Protein AF-A0A7K1BRA5-F1 (afdb_monomer_lite)

pLDDT: mean 74.25, std 11.3, range [52.19, 93.0]

Structure (mmCIF, N/CA/C/O backbone):
data_AF-A0A7K1BRA5-F1
#
_entry.id   AF-A0A7K1BRA5-F1
#
loop_
_atom_site.group_PDB
_atom_site.id
_atom_site.type_symbol
_atom_site.label_atom_id
_atom_site.label_alt_id
_atom_site.label_comp_id
_atom_site.label_asym_id
_atom_site.label_entity_id
_atom_site.label_seq_id
_atom_site.pdbx_PDB_ins_code
_atom_site.Cartn_x
_atom_site.Cartn_y
_atom_site.Cartn_z
_atom_site.occupancy
_atom_site.B_iso_or_equiv
_atom_site.auth_seq_id
_atom_site.auth_comp_id
_atom_site.auth_asym_id
_atom_site.auth_atom_id
_atom_site.pdbx_PDB_model_num
ATOM 1 N N . ALA A 1 1 ? -4.071 -1.648 18.174 1.00 52.31 1 ALA A N 1
ATOM 2 C CA . ALA A 1 1 ? -4.061 -2.847 17.303 1.00 52.31 1 ALA A CA 1
ATOM 3 C C . ALA A 1 1 ? -3.539 -2.520 15.901 1.00 52.31 1 ALA A C 1
ATOM 5 O O . ALA A 1 1 ? -2.674 -3.241 15.423 1.00 52.31 1 ALA A O 1
ATOM 6 N N . SER A 1 2 ? -3.987 -1.423 15.274 1.00 52.69 2 SER A N 1
ATOM 7 C CA . SER A 1 2 ? -3.523 -1.000 13.941 1.00 52.69 2 SER A CA 1
ATOM 8 C C . SER A 1 2 ? -2.026 -0.686 13.853 1.00 52.69 2 SER A C 1
ATOM 10 O O . SER A 1 2 ? -1.408 -1.080 12.874 1.00 52.69 2 SER A O 1
ATOM 12 N N . ASP A 1 3 ? -1.415 -0.069 14.870 1.00 59.00 3 ASP A N 1
ATOM 13 C CA . ASP A 1 3 ? 0.027 0.238 14.846 1.00 59.00 3 ASP A CA 1
ATOM 14 C C . ASP A 1 3 ? 0.899 -1.024 14.834 1.00 59.00 3 ASP A C 1
ATOM 16 O O . ASP A 1 3 ? 1.853 -1.121 14.070 1.00 59.00 3 ASP A O 1
ATOM 20 N N . PHE A 1 4 ? 0.516 -2.039 15.617 1.00 58.22 4 PHE A N 1
ATOM 21 C CA . PHE A 1 4 ? 1.200 -3.334 15.640 1.00 58.22 4 PHE A CA 1
ATOM 22 C C . PHE A 1 4 ? 1.025 -4.106 14.328 1.00 58.22 4 PHE A C 1
ATOM 24 O O . PHE A 1 4 ? 1.985 -4.699 13.846 1.00 58.22 4 PHE A O 1
ATOM 31 N N . ALA A 1 5 ? -0.160 -4.064 13.710 1.00 65.38 5 ALA A N 1
ATOM 32 C CA . ALA A 1 5 ? -0.383 -4.674 12.399 1.00 65.38 5 ALA A CA 1
ATOM 33 C C . ALA A 1 5 ? 0.410 -3.960 11.288 1.00 65.38 5 ALA A C 1
ATOM 35 O O . ALA A 1 5 ? 0.938 -4.618 10.395 1.00 65.38 5 ALA A O 1
ATOM 36 N N . PHE A 1 6 ? 0.550 -2.633 11.363 1.00 67.62 6 PHE A N 1
ATOM 37 C CA . PHE A 1 6 ? 1.331 -1.850 10.403 1.00 67.62 6 PHE A CA 1
ATOM 38 C C . PHE A 1 6 ? 2.841 -2.099 10.551 1.00 67.62 6 PHE A C 1
ATOM 40 O O . PHE A 1 6 ? 3.535 -2.277 9.551 1.00 67.62 6 PHE A O 1
ATOM 47 N N . LEU A 1 7 ? 3.333 -2.200 11.793 1.00 75.12 7 LEU A N 1
ATOM 48 C CA . LEU A 1 7 ? 4.719 -2.564 12.113 1.00 75.12 7 LEU A CA 1
ATOM 49 C C . LEU A 1 7 ? 5.084 -3.983 11.671 1.00 75.12 7 LEU A C 1
ATOM 51 O O . LEU A 1 7 ? 6.236 -4.215 11.329 1.00 75.12 7 LEU A O 1
ATOM 55 N N . LEU A 1 8 ? 4.131 -4.920 11.666 1.00 78.25 8 LEU A N 1
ATOM 56 C CA . LEU A 1 8 ? 4.346 -6.294 11.195 1.00 78.25 8 LEU A CA 1
ATOM 57 C C . LEU A 1 8 ? 4.224 -6.389 9.663 1.00 78.25 8 LEU A C 1
ATOM 59 O O . LEU A 1 8 ? 4.969 -7.126 9.022 1.00 78.25 8 LEU A O 1
ATOM 63 N N . ALA A 1 9 ? 3.339 -5.597 9.053 1.00 79.31 9 ALA A N 1
ATOM 64 C CA . ALA A 1 9 ? 3.176 -5.544 7.602 1.00 79.31 9 ALA A CA 1
ATOM 65 C C . ALA A 1 9 ? 4.366 -4.872 6.892 1.00 79.31 9 ALA A C 1
ATOM 67 O O . ALA A 1 9 ? 4.794 -5.351 5.845 1.00 79.31 9 ALA A O 1
ATOM 68 N N . LEU A 1 10 ? 4.937 -3.804 7.463 1.00 84.12 10 LEU A N 1
ATOM 69 C CA . LEU A 1 10 ? 6.096 -3.087 6.912 1.00 84.12 10 LEU A CA 1
ATOM 70 C C . LEU A 1 10 ? 7.303 -3.984 6.565 1.00 84.12 10 LEU A C 1
ATOM 72 O O . LEU A 1 10 ? 7.753 -3.910 5.424 1.00 84.12 10 LEU A O 1
ATOM 76 N N . PRO A 1 11 ? 7.830 -4.840 7.465 1.00 83.94 11 PRO A N 1
ATOM 77 C CA . PRO A 1 11 ? 8.973 -5.701 7.164 1.00 83.94 11 PRO A CA 1
ATOM 78 C C . PRO A 1 11 ? 8.641 -6.764 6.113 1.00 83.94 11 PRO A C 1
ATOM 80 O O . PRO A 1 11 ? 9.486 -7.069 5.274 1.00 83.94 11 PRO A O 1
ATOM 83 N N . VAL A 1 12 ? 7.409 -7.284 6.099 1.00 86.00 12 VAL A N 1
ATOM 84 C CA . VAL A 1 12 ? 6.959 -8.250 5.082 1.00 86.00 12 VAL A CA 1
ATOM 85 C C . VAL A 1 12 ? 6.882 -7.588 3.703 1.00 86.00 12 VAL A C 1
ATOM 87 O O . VAL A 1 12 ? 7.407 -8.127 2.728 1.00 86.00 12 VAL A O 1
ATOM 90 N N . ILE A 1 13 ? 6.281 -6.398 3.618 1.00 85.31 13 ILE A N 1
ATOM 91 C CA . ILE A 1 13 ? 6.171 -5.622 2.374 1.00 85.31 13 ILE A CA 1
ATOM 92 C C . ILE A 1 13 ? 7.560 -5.187 1.890 1.00 85.31 13 ILE A C 1
ATOM 94 O O . ILE A 1 13 ? 7.859 -5.320 0.704 1.00 85.31 13 ILE A O 1
ATOM 98 N N . ALA A 1 14 ? 8.426 -4.719 2.793 1.00 83.81 14 ALA A N 1
ATOM 99 C CA . ALA A 1 14 ? 9.792 -4.313 2.470 1.00 83.81 14 ALA A CA 1
ATOM 100 C C . ALA A 1 14 ? 10.634 -5.490 1.956 1.00 83.81 14 ALA A C 1
ATOM 102 O O . ALA A 1 14 ? 11.329 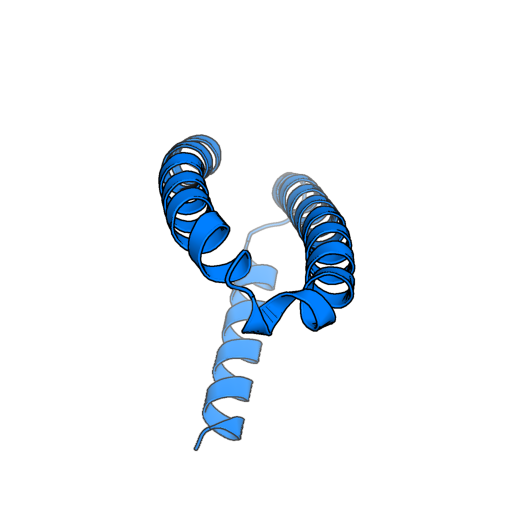-5.346 0.951 1.00 83.81 14 ALA A O 1
ATOM 103 N N . GLY A 1 15 ? 10.528 -6.667 2.583 1.00 86.62 15 GLY A N 1
ATOM 104 C CA . GLY A 1 15 ? 11.194 -7.884 2.114 1.00 86.62 15 GLY A CA 1
ATOM 105 C C . GLY A 1 15 ? 10.698 -8.329 0.735 1.00 86.62 15 GLY A C 1
ATOM 106 O O . GLY A 1 15 ? 11.501 -8.632 -0.147 1.00 86.62 15 GLY A O 1
ATOM 107 N N . ALA A 1 16 ? 9.382 -8.302 0.508 1.00 83.62 16 ALA A N 1
ATOM 108 C CA . ALA A 1 16 ? 8.799 -8.631 -0.791 1.00 83.62 16 ALA A CA 1
ATOM 109 C C . ALA A 1 16 ? 9.221 -7.643 -1.890 1.00 83.62 16 ALA A C 1
ATOM 111 O O . ALA A 1 16 ? 9.514 -8.068 -3.009 1.00 83.62 16 ALA A O 1
ATOM 112 N N . ALA A 1 17 ? 9.283 -6.345 -1.573 1.00 81.75 17 ALA A N 1
ATOM 113 C CA . ALA A 1 17 ? 9.776 -5.322 -2.486 1.00 81.75 17 ALA A CA 1
ATOM 114 C C . ALA A 1 17 ? 11.251 -5.565 -2.826 1.00 81.75 17 ALA A C 1
ATOM 116 O O . ALA A 1 17 ? 11.598 -5.625 -4.002 1.00 81.75 17 ALA A O 1
ATOM 117 N N . PHE A 1 18 ? 12.101 -5.796 -1.823 1.00 83.62 18 PHE A N 1
ATOM 118 C CA . PHE A 1 18 ? 13.532 -6.031 -2.021 1.00 83.62 18 PHE A CA 1
ATOM 119 C C . PHE A 1 18 ? 13.823 -7.239 -2.923 1.00 83.62 18 PHE A C 1
ATOM 121 O O . PHE A 1 18 ? 14.710 -7.166 -3.768 1.00 83.62 18 PHE A O 1
ATOM 128 N N . LEU A 1 19 ? 13.041 -8.316 -2.804 1.00 79.06 19 LEU A N 1
ATOM 129 C CA . LEU A 1 19 ? 13.152 -9.484 -3.685 1.00 79.06 19 LEU A CA 1
ATOM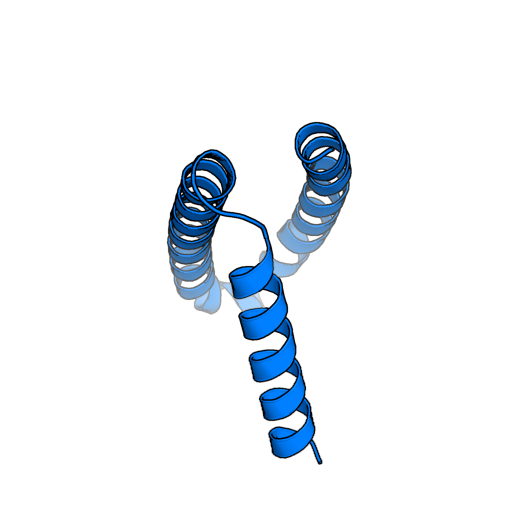 130 C C . LEU A 1 19 ? 12.621 -9.222 -5.103 1.00 79.06 19 LEU A C 1
ATOM 132 O O . LEU A 1 19 ? 13.160 -9.773 -6.056 1.00 79.06 19 LEU A O 1
ATOM 136 N N . LYS A 1 20 ? 11.584 -8.387 -5.262 1.00 71.75 20 LYS A N 1
ATOM 137 C CA . LYS A 1 20 ? 11.023 -8.043 -6.582 1.00 71.75 20 LYS A CA 1
ATOM 138 C C . LYS A 1 20 ? 11.901 -7.060 -7.360 1.00 71.75 20 LYS A C 1
ATOM 140 O O . LYS A 1 20 ? 11.991 -7.189 -8.574 1.00 71.75 20 LYS A O 1
ATOM 145 N N . LEU A 1 21 ? 12.545 -6.091 -6.700 1.00 71.25 21 LEU A N 1
ATOM 146 C CA . LEU A 1 21 ? 13.371 -5.069 -7.361 1.00 71.25 21 LEU A CA 1
ATOM 147 C C . LEU A 1 21 ? 14.364 -5.639 -8.398 1.00 71.25 21 LEU A C 1
ATOM 149 O O . LEU A 1 21 ? 14.317 -5.174 -9.533 1.00 71.25 21 LEU A O 1
ATOM 153 N N . PRO A 1 22 ? 15.237 -6.616 -8.074 1.00 66.88 22 PRO A N 1
ATOM 154 C CA . PRO A 1 22 ? 16.221 -7.136 -9.027 1.00 66.88 22 PRO A CA 1
ATOM 155 C C . PRO A 1 22 ? 15.587 -7.909 -10.190 1.00 66.88 22 PRO A C 1
ATOM 157 O O . PRO A 1 22 ? 16.112 -7.856 -11.300 1.00 66.88 22 PRO A O 1
ATOM 160 N N . ASP A 1 23 ? 14.443 -8.560 -9.960 1.00 63.91 23 ASP A N 1
ATOM 161 C CA . ASP A 1 23 ? 13.668 -9.257 -10.993 1.00 63.91 23 ASP A CA 1
ATOM 162 C C . ASP A 1 23 ? 13.153 -8.264 -12.052 1.00 63.91 23 ASP A C 1
ATOM 164 O O . ASP A 1 23 ? 13.261 -8.503 -13.250 1.00 63.91 23 ASP A O 1
ATOM 168 N N . LEU A 1 24 ? 12.711 -7.073 -11.628 1.00 59.09 24 LEU A N 1
ATOM 169 C CA . LEU A 1 24 ? 12.238 -6.012 -12.528 1.00 59.09 24 LEU A CA 1
ATOM 170 C C . LEU A 1 24 ? 13.363 -5.310 -13.323 1.00 59.09 24 LEU A C 1
ATOM 172 O O . LEU A 1 24 ? 13.067 -4.611 -14.293 1.00 59.09 24 LEU A O 1
ATOM 176 N N . PHE A 1 25 ? 14.639 -5.480 -12.953 1.00 60.75 25 PHE A N 1
ATOM 177 C CA . PHE A 1 25 ? 15.788 -4.886 -13.661 1.00 60.75 25 PHE A CA 1
ATOM 178 C C . PHE A 1 25 ? 16.373 -5.777 -14.767 1.00 60.75 25 PHE A C 1
ATOM 180 O O . PHE A 1 25 ? 17.309 -5.351 -15.457 1.00 60.75 25 PHE A O 1
ATOM 187 N N . ALA A 1 26 ? 15.837 -6.984 -14.977 1.00 64.75 26 ALA A N 1
ATOM 188 C CA . ALA A 1 26 ? 16.265 -7.8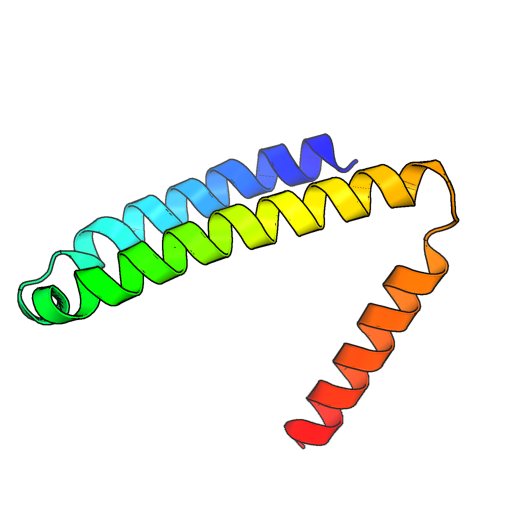29 -16.087 1.00 64.75 26 ALA A CA 1
ATOM 189 C C . ALA A 1 26 ? 16.003 -7.131 -17.446 1.00 64.75 26 ALA A C 1
ATOM 191 O O . ALA A 1 26 ? 15.061 -6.342 -17.582 1.00 64.75 26 ALA A O 1
ATOM 192 N N . PRO A 1 27 ? 16.836 -7.384 -18.473 1.00 61.03 27 PRO A N 1
ATOM 193 C CA . PRO A 1 27 ? 16.831 -6.622 -19.724 1.00 61.03 27 PRO A CA 1
ATOM 194 C C . PRO A 1 27 ? 15.512 -6.692 -20.517 1.00 61.03 27 PRO A C 1
ATOM 196 O O . PRO A 1 27 ? 15.271 -5.800 -21.329 1.00 61.03 27 PRO A O 1
ATOM 199 N N . GLU A 1 28 ? 14.643 -7.673 -20.252 1.00 64.19 28 GLU A N 1
ATOM 200 C CA . GLU A 1 28 ? 13.309 -7.805 -20.863 1.00 64.19 28 GLU A CA 1
ATOM 201 C C . GLU A 1 28 ? 12.294 -6.745 -20.399 1.00 64.19 28 GLU A C 1
ATOM 203 O O . GLU A 1 28 ? 11.397 -6.383 -21.158 1.00 64.1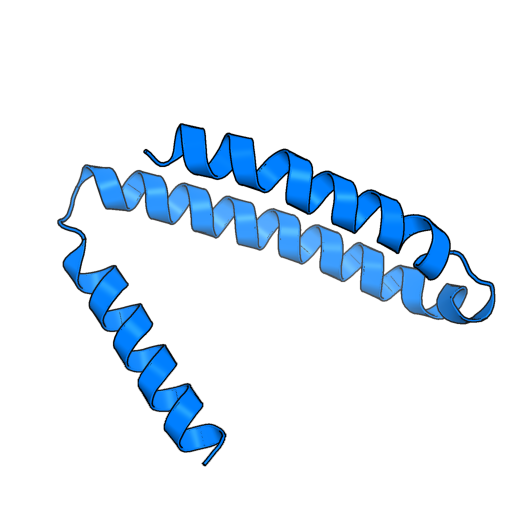9 28 GLU A O 1
ATOM 208 N N . TYR A 1 29 ? 12.437 -6.188 -19.192 1.00 59.50 29 TYR A N 1
ATOM 209 C CA . TYR A 1 29 ? 11.403 -5.338 -18.577 1.00 59.50 29 TYR A CA 1
ATOM 210 C C . TYR A 1 29 ? 11.681 -3.836 -18.698 1.00 59.50 29 TYR A C 1
ATOM 212 O O . TYR A 1 29 ? 10.919 -3.016 -18.180 1.00 59.50 29 TYR A O 1
ATOM 220 N N . ARG A 1 30 ? 12.746 -3.436 -19.411 1.00 62.72 30 ARG A N 1
ATOM 221 C CA . ARG A 1 30 ? 13.111 -2.015 -19.578 1.00 62.72 30 ARG A CA 1
ATOM 222 C C . ARG A 1 30 ? 11.996 -1.175 -20.205 1.00 62.72 30 ARG A C 1
ATOM 224 O O . ARG A 1 30 ? 11.873 -0.001 -19.872 1.00 62.72 30 ARG A O 1
ATOM 231 N N . SER A 1 31 ? 11.167 -1.766 -21.064 1.00 67.75 31 SER A N 1
ATOM 232 C CA . SER A 1 31 ? 9.988 -1.111 -21.650 1.00 67.75 31 SER A CA 1
ATOM 233 C C . SER A 1 31 ? 8.826 -0.947 -20.657 1.00 67.75 31 SER A C 1
ATOM 235 O O . SER A 1 31 ? 8.020 -0.031 -20.813 1.00 67.75 31 SER A O 1
ATOM 237 N N . LEU A 1 32 ? 8.756 -1.773 -19.606 1.00 70.06 32 LEU A N 1
ATOM 238 C CA . LEU A 1 32 ? 7.729 -1.709 -18.560 1.00 70.06 32 LEU A CA 1
ATOM 239 C C . LEU A 1 32 ? 8.103 -0.785 -17.394 1.00 70.06 32 LEU A C 1
ATOM 241 O O . LEU A 1 32 ? 7.236 -0.471 -16.574 1.00 70.06 32 LEU A O 1
ATOM 245 N N . LEU A 1 33 ? 9.349 -0.302 -17.320 1.00 74.50 33 LEU A N 1
ATOM 246 C CA . LEU A 1 33 ? 9.795 0.602 -16.252 1.00 74.50 33 LEU A CA 1
ATOM 247 C C . LEU A 1 33 ? 8.917 1.861 -16.141 1.00 74.50 33 LEU A C 1
ATOM 249 O O . LEU A 1 33 ? 8.624 2.298 -15.030 1.00 74.50 33 LEU A O 1
ATOM 253 N N . GLY A 1 34 ? 8.442 2.408 -17.267 1.00 80.31 34 GLY A N 1
ATOM 254 C CA . GLY A 1 34 ? 7.511 3.544 -17.286 1.00 80.31 34 GLY A CA 1
ATOM 255 C C . GLY A 1 34 ? 6.183 3.244 -16.568 1.00 80.31 34 GLY A C 1
ATOM 256 O O . GLY A 1 34 ? 5.848 3.933 -15.601 1.00 80.31 34 GLY A O 1
ATOM 257 N N . PRO A 1 35 ? 5.441 2.198 -16.983 1.00 82.50 35 PRO A N 1
ATOM 258 C CA . PRO A 1 35 ? 4.250 1.715 -16.281 1.00 82.50 35 PRO A CA 1
ATOM 259 C C . PRO A 1 35 ? 4.471 1.386 -14.800 1.00 82.50 35 PRO A C 1
ATOM 261 O O . PRO A 1 35 ? 3.613 1.698 -13.977 1.00 82.50 35 PRO A O 1
ATOM 264 N N . ILE A 1 36 ? 5.613 0.793 -14.442 1.00 81.44 36 ILE A N 1
ATOM 265 C CA . ILE A 1 36 ? 5.944 0.444 -13.052 1.00 81.44 36 ILE A CA 1
ATOM 266 C C . ILE A 1 36 ? 6.085 1.705 -12.190 1.00 81.44 36 ILE A C 1
ATOM 268 O O . ILE A 1 36 ? 5.552 1.760 -11.079 1.00 81.44 36 ILE A O 1
ATOM 272 N N . LEU A 1 37 ? 6.757 2.739 -12.703 1.00 83.38 37 LEU A N 1
ATOM 273 C CA . LEU A 1 37 ? 6.890 4.033 -12.028 1.00 83.38 37 LEU A CA 1
ATOM 274 C C . LEU A 1 37 ? 5.533 4.722 -11.861 1.00 83.38 37 LEU A C 1
ATOM 276 O O . LEU A 1 37 ? 5.200 5.166 -10.761 1.00 83.38 37 LEU A O 1
ATOM 280 N N . ALA A 1 38 ? 4.720 4.747 -12.919 1.00 86.62 38 ALA A N 1
ATOM 281 C CA . ALA A 1 38 ? 3.371 5.303 -12.858 1.00 86.62 38 ALA A CA 1
ATOM 282 C C . ALA A 1 38 ? 2.491 4.545 -11.846 1.00 86.62 38 ALA A C 1
ATOM 284 O O . ALA A 1 38 ? 1.848 5.163 -10.998 1.00 86.62 38 ALA A O 1
ATOM 285 N N . GLY A 1 39 ? 2.521 3.210 -11.873 1.00 86.38 39 GLY A N 1
ATOM 286 C CA . GLY A 1 39 ? 1.784 2.352 -10.944 1.00 86.38 39 GLY A CA 1
ATOM 287 C C . GLY A 1 39 ? 2.234 2.518 -9.493 1.00 86.38 39 GLY A C 1
ATOM 288 O O . GLY A 1 39 ? 1.394 2.544 -8.592 1.00 86.38 39 GLY A O 1
ATOM 289 N N . SER A 1 40 ? 3.535 2.701 -9.260 1.00 87.62 40 SER A N 1
ATOM 290 C CA . SER A 1 40 ? 4.100 2.944 -7.926 1.00 87.62 40 SER A CA 1
ATOM 291 C C . SER A 1 40 ? 3.613 4.271 -7.347 1.00 87.62 40 SER A C 1
ATOM 293 O O . SER A 1 40 ? 3.168 4.314 -6.200 1.00 87.62 40 SER A O 1
ATOM 295 N N . ILE A 1 41 ? 3.615 5.338 -8.155 1.00 91.69 41 ILE A N 1
ATOM 296 C CA . ILE A 1 41 ? 3.102 6.654 -7.750 1.00 91.69 41 ILE A CA 1
ATOM 297 C C . ILE A 1 41 ? 1.604 6.564 -7.444 1.00 91.69 41 ILE A C 1
ATOM 299 O O . ILE A 1 41 ? 1.171 6.963 -6.364 1.00 91.69 41 ILE A O 1
ATOM 303 N N . VAL A 1 42 ? 0.811 5.986 -8.351 1.00 92.94 42 VAL A N 1
ATOM 304 C CA . VAL A 1 42 ? -0.641 5.842 -8.159 1.00 92.94 42 VAL A CA 1
ATOM 305 C C . VAL A 1 42 ? -0.952 5.033 -6.899 1.00 92.94 42 VAL A C 1
ATOM 307 O O . VAL A 1 42 ? -1.793 5.445 -6.101 1.00 92.94 42 VAL A O 1
ATOM 310 N N . SER A 1 43 ? -0.240 3.928 -6.669 1.00 87.69 43 SER A N 1
ATOM 311 C CA . SER A 1 43 ? -0.432 3.079 -5.486 1.00 87.69 43 SER A CA 1
ATOM 312 C C . SER A 1 43 ? -0.049 3.795 -4.191 1.00 87.69 43 SER A C 1
ATOM 314 O O . SER A 1 43 ? -0.728 3.625 -3.176 1.00 87.69 43 SER A O 1
ATOM 316 N N . PHE A 1 44 ? 0.994 4.631 -4.220 1.00 87.56 44 PHE A N 1
ATOM 317 C CA . PHE A 1 44 ? 1.412 5.438 -3.074 1.00 87.56 44 PHE A CA 1
ATOM 318 C C . PHE A 1 44 ? 0.314 6.427 -2.663 1.00 87.56 44 PHE A C 1
ATOM 320 O O . PHE A 1 44 ? -0.105 6.449 -1.503 1.00 87.56 44 PHE A O 1
ATOM 327 N N . PHE A 1 45 ? -0.227 7.179 -3.627 1.00 93.00 45 PHE A N 1
ATOM 328 C CA . PHE A 1 45 ? -1.330 8.109 -3.376 1.00 93.00 45 PHE A CA 1
ATOM 329 C C . PHE A 1 45 ? -2.619 7.390 -2.964 1.00 93.00 45 PHE A C 1
ATOM 331 O O . PHE A 1 45 ? -3.271 7.810 -2.006 1.00 93.00 45 PHE A O 1
ATOM 338 N N . ALA A 1 46 ? -2.971 6.288 -3.630 1.00 91.19 46 ALA A N 1
ATOM 339 C CA . ALA A 1 46 ? -4.170 5.513 -3.317 1.00 91.19 46 ALA A CA 1
ATOM 340 C C . ALA A 1 46 ? -4.120 4.915 -1.902 1.00 91.19 46 ALA A C 1
ATOM 342 O O . ALA A 1 46 ? -5.106 4.984 -1.162 1.00 91.19 46 ALA A O 1
ATOM 343 N N . THR A 1 47 ? -2.961 4.382 -1.500 1.00 85.62 47 THR A N 1
ATOM 344 C CA . THR A 1 47 ? -2.745 3.839 -0.151 1.00 85.62 47 THR A CA 1
ATOM 345 C C . THR A 1 47 ? -2.819 4.947 0.892 1.00 85.62 47 THR A C 1
ATOM 347 O O . THR A 1 47 ? -3.529 4.803 1.886 1.00 85.62 47 THR A O 1
ATOM 350 N N . TYR A 1 48 ? -2.159 6.083 0.651 1.00 84.19 48 TYR A N 1
ATOM 351 C CA . TYR A 1 48 ? -2.188 7.218 1.572 1.00 84.19 48 TYR A CA 1
ATOM 352 C C . TYR A 1 48 ? -3.609 7.766 1.772 1.00 84.19 48 TYR A C 1
ATOM 354 O O . TYR A 1 48 ? -4.046 7.983 2.909 1.00 84.19 48 TYR A O 1
ATOM 362 N N . ALA A 1 49 ? -4.356 7.933 0.676 1.00 85.88 49 ALA A N 1
ATOM 363 C CA . ALA A 1 49 ? -5.740 8.388 0.708 1.00 85.88 49 ALA A CA 1
ATOM 364 C C . ALA A 1 49 ? -6.646 7.394 1.453 1.00 85.88 49 ALA A C 1
ATOM 366 O O . ALA A 1 49 ? -7.400 7.805 2.337 1.00 85.88 49 ALA A O 1
ATOM 367 N N . SER A 1 50 ? -6.527 6.094 1.160 1.00 84.00 50 SER A N 1
ATOM 368 C CA . SER A 1 50 ? -7.298 5.047 1.842 1.00 84.00 50 SER A CA 1
ATOM 369 C C . SER A 1 50 ? -7.018 5.001 3.339 1.00 84.00 50 SER A C 1
ATOM 371 O O . SER A 1 50 ? -7.958 4.995 4.132 1.00 84.00 50 SER A O 1
ATOM 373 N N . VAL A 1 51 ? -5.746 5.006 3.749 1.00 79.56 51 VAL A N 1
ATOM 374 C CA . VAL A 1 51 ? -5.373 4.924 5.169 1.00 79.56 51 VAL A CA 1
ATOM 375 C C . VAL A 1 51 ? -5.852 6.163 5.922 1.00 79.56 51 VAL A C 1
ATOM 377 O O . VAL A 1 51 ? -6.456 6.036 6.986 1.00 79.56 51 VAL A O 1
ATOM 380 N N . THR A 1 52 ? -5.660 7.357 5.357 1.00 78.06 52 THR A N 1
ATOM 381 C CA . THR A 1 52 ? -6.107 8.610 5.985 1.00 78.06 52 THR A CA 1
ATOM 382 C C . THR A 1 52 ? -7.627 8.658 6.117 1.00 78.06 52 THR A C 1
ATOM 384 O O . THR A 1 52 ? -8.142 9.047 7.168 1.00 78.06 52 THR A O 1
ATOM 387 N N . PHE A 1 53 ? -8.353 8.230 5.080 1.00 74.38 53 PHE A N 1
ATOM 388 C CA . PHE A 1 53 ? -9.807 8.132 5.127 1.00 74.38 53 PHE A CA 1
ATOM 389 C C . PHE A 1 53 ? -10.247 7.155 6.214 1.00 74.38 53 PHE A C 1
ATOM 391 O O . PHE A 1 53 ? -11.038 7.531 7.074 1.00 74.38 53 PHE A O 1
ATOM 398 N N . LEU A 1 54 ? -9.676 5.950 6.233 1.00 71.69 54 LEU A N 1
ATOM 399 C CA . LEU A 1 54 ? -10.016 4.899 7.185 1.00 71.69 54 LEU A CA 1
ATOM 400 C C . LEU A 1 54 ? -9.758 5.349 8.630 1.00 71.69 54 LEU A C 1
ATOM 402 O O . LEU A 1 54 ? -10.664 5.298 9.457 1.00 71.69 54 LEU A O 1
ATOM 406 N N . VAL A 1 55 ? -8.571 5.880 8.933 1.00 71.31 55 VAL A N 1
ATOM 407 C CA . VAL A 1 55 ? -8.215 6.346 10.285 1.00 71.31 55 VAL A CA 1
ATOM 408 C C . VAL A 1 55 ? -9.117 7.499 10.741 1.00 71.31 55 VAL A C 1
ATOM 410 O O . VAL A 1 55 ? -9.543 7.531 11.899 1.00 71.31 55 VAL A O 1
ATOM 413 N N . LYS A 1 56 ? -9.466 8.428 9.840 1.00 65.62 56 LYS A N 1
ATOM 414 C CA . LYS A 1 56 ? -10.381 9.537 10.149 1.00 65.62 56 LYS A CA 1
ATOM 415 C C . LYS A 1 56 ? -11.823 9.057 10.357 1.00 65.62 56 LYS A C 1
ATOM 417 O O . LYS A 1 56 ? -12.506 9.579 11.234 1.00 65.62 56 LYS A O 1
ATOM 422 N N . TRP A 1 57 ? -12.265 8.036 9.619 1.00 60.41 57 TRP A N 1
ATOM 423 C CA . TRP A 1 57 ? -13.596 7.428 9.749 1.00 60.41 57 TRP A CA 1
ATOM 424 C C . TRP A 1 57 ? -13.750 6.589 11.028 1.00 60.41 57 TRP A C 1
ATOM 426 O O . TRP A 1 57 ? -14.783 6.670 11.698 1.00 60.41 57 TRP A O 1
ATOM 436 N N . PHE A 1 58 ? -12.699 5.857 11.420 1.00 61.19 58 PHE A N 1
ATOM 437 C CA . PHE A 1 58 ? -12.656 5.057 12.653 1.00 61.19 58 PHE A CA 1
ATOM 438 C C . PHE A 1 58 ? -12.856 5.898 13.924 1.00 61.19 58 PHE A C 1
ATOM 440 O O . PHE A 1 58 ? -13.342 5.377 14.926 1.00 61.19 58 PHE A O 1
ATOM 447 N N . LYS A 1 59 ? -12.528 7.199 13.898 1.00 55.84 59 LYS A N 1
ATOM 448 C CA . LYS A 1 59 ? -12.727 8.104 15.043 1.00 55.84 59 LYS A CA 1
ATOM 449 C C . LYS A 1 59 ? -14.183 8.524 15.281 1.00 55.84 59 LYS A C 1
ATOM 451 O O . LYS A 1 59 ? -14.472 9.022 16.364 1.00 55.84 59 LYS A O 1
ATOM 456 N N . THR A 1 60 ? -15.090 8.366 14.311 1.00 56.66 60 THR A N 1
ATOM 457 C CA . THR A 1 60 ? -16.425 9.001 14.377 1.00 56.66 60 THR A CA 1
ATOM 458 C C . THR A 1 60 ? -17.606 8.039 14.203 1.00 56.66 60 THR A C 1
ATOM 460 O O . THR A 1 60 ? -18.695 8.350 14.687 1.00 56.66 60 THR A O 1
ATOM 463 N N . LYS A 1 61 ? -17.449 6.864 13.575 1.00 52.19 61 LYS A N 1
ATOM 464 C CA . LYS A 1 61 ? -18.555 5.905 13.379 1.00 52.19 61 LYS A CA 1
ATOM 465 C C . LYS A 1 61 ? -18.081 4.449 13.498 1.00 52.19 61 LYS A C 1
ATOM 467 O O . LYS A 1 61 ? -17.018 4.074 13.024 1.00 52.19 61 LYS A O 1
ATOM 472 N N . THR A 1 62 ? -18.915 3.637 14.141 1.00 57.50 62 THR A N 1
ATOM 473 C CA . THR A 1 62 ? -18.758 2.199 14.426 1.00 57.50 62 THR A CA 1
ATOM 474 C C . THR A 1 62 ? -18.439 1.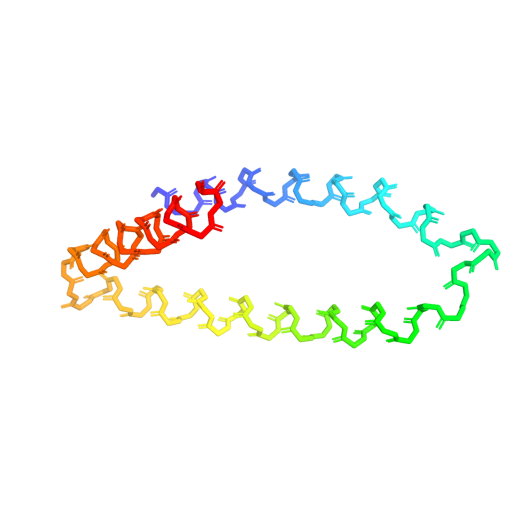363 13.173 1.00 57.50 62 THR A C 1
ATOM 476 O O . THR A 1 62 ? -19.063 1.597 12.144 1.00 57.50 62 THR A O 1
ATOM 479 N N . LEU A 1 63 ? -17.565 0.346 13.284 1.00 57.12 63 LEU A N 1
ATOM 480 C CA . LEU A 1 63 ? -16.990 -0.535 12.230 1.00 57.12 63 LEU A CA 1
ATOM 481 C C . LEU A 1 63 ? -17.955 -1.215 11.220 1.00 57.12 63 LEU A C 1
ATOM 483 O O . LEU A 1 63 ? -17.501 -1.837 10.259 1.00 57.12 63 LEU A O 1
ATOM 487 N N . TYR A 1 64 ? -19.270 -1.112 11.401 1.00 60.75 64 TYR A N 1
ATOM 488 C CA . TYR A 1 64 ? -20.287 -1.803 10.598 1.00 60.75 64 TYR A CA 1
ATOM 489 C C . TYR A 1 64 ? -20.241 -1.572 9.070 1.00 60.75 64 TYR A C 1
ATOM 491 O O . TYR A 1 64 ? -20.392 -2.548 8.334 1.00 60.75 64 TYR A O 1
ATOM 499 N N . PRO A 1 65 ? -20.009 -0.358 8.534 1.00 66.12 65 PRO A N 1
ATOM 500 C CA . PRO A 1 65 ? -20.044 -0.148 7.087 1.00 66.12 65 PRO A CA 1
ATOM 501 C C . PRO A 1 65 ? -18.820 -0.728 6.368 1.00 66.12 65 PRO A C 1
ATOM 503 O O . PRO A 1 65 ? -18.942 -1.142 5.220 1.00 66.12 65 PRO A O 1
ATOM 506 N N . PHE A 1 66 ? -17.665 -0.840 7.037 1.00 64.50 66 PHE A N 1
ATOM 507 C CA . PHE A 1 66 ? -16.495 -1.523 6.472 1.00 64.50 66 PHE A CA 1
ATOM 508 C C . PHE A 1 66 ? -16.737 -3.033 6.348 1.00 64.50 66 PHE A C 1
ATOM 510 O O . PHE A 1 66 ? -16.409 -3.634 5.327 1.00 64.50 66 PHE A O 1
ATOM 517 N N . ALA A 1 67 ? -17.370 -3.634 7.361 1.00 70.44 67 ALA A N 1
ATOM 518 C CA . ALA A 1 67 ? -17.748 -5.044 7.329 1.00 70.44 67 ALA A CA 1
ATOM 519 C C . ALA A 1 67 ? -18.761 -5.336 6.208 1.00 70.44 67 ALA A C 1
ATOM 521 O O . ALA A 1 67 ? -18.576 -6.293 5.459 1.00 70.44 67 ALA A O 1
ATOM 522 N N . ILE A 1 68 ? -19.776 -4.479 6.038 1.00 77.81 68 ILE A N 1
ATOM 523 C CA . ILE A 1 68 ? -20.748 -4.578 4.934 1.00 77.81 68 ILE A CA 1
ATOM 524 C C . ILE A 1 68 ? -20.072 -4.404 3.571 1.00 77.81 68 ILE A C 1
ATOM 526 O O . ILE A 1 68 ? -20.365 -5.166 2.654 1.00 77.81 68 ILE A O 1
ATOM 530 N N . TYR A 1 69 ? -19.143 -3.454 3.434 1.00 73.94 69 TYR A N 1
ATOM 531 C CA . TYR A 1 69 ? -18.393 -3.270 2.190 1.00 73.94 69 TYR A CA 1
ATOM 532 C C . TYR A 1 69 ? -17.564 -4.515 1.839 1.00 73.94 69 TYR A C 1
ATOM 534 O O . TYR A 1 69 ? -17.617 -4.985 0.706 1.00 73.94 69 TYR A O 1
ATOM 542 N N . CYS A 1 70 ? -16.863 -5.103 2.816 1.00 77.75 70 CYS A N 1
ATOM 543 C CA . CYS A 1 70 ? -16.099 -6.337 2.620 1.00 77.75 70 CYS A CA 1
ATOM 544 C C . CYS A 1 70 ? -17.007 -7.523 2.244 1.00 77.75 70 CYS A C 1
ATOM 546 O O . CYS A 1 70 ? -16.681 -8.277 1.329 1.00 77.75 70 CYS A O 1
ATOM 548 N N . LEU A 1 71 ? -18.174 -7.650 2.890 1.00 80.12 71 LEU A N 1
ATOM 549 C CA . LEU A 1 71 ? -19.164 -8.683 2.570 1.00 80.12 71 LEU A CA 1
ATOM 550 C C . LEU A 1 71 ? -19.717 -8.537 1.152 1.00 80.12 71 LEU A C 1
ATOM 552 O O . LEU A 1 71 ? -19.777 -9.526 0.429 1.00 80.12 71 LEU A O 1
ATOM 556 N N . LEU A 1 72 ? -20.088 -7.322 0.737 1.00 84.19 72 LEU A N 1
ATOM 557 C CA . LEU A 1 72 ? -20.597 -7.064 -0.612 1.00 84.19 72 LEU A CA 1
ATOM 558 C C . LEU A 1 72 ? -19.538 -7.352 -1.675 1.00 84.19 72 LEU A C 1
ATOM 560 O O . LEU A 1 72 ? -19.830 -8.036 -2.651 1.00 84.19 72 LEU A O 1
ATOM 564 N N . VAL A 1 73 ? -18.303 -6.886 -1.476 1.00 83.00 73 VAL A N 1
ATOM 565 C CA . VAL A 1 73 ? -17.197 -7.163 -2.405 1.00 83.00 73 VAL A CA 1
ATOM 566 C C . VAL A 1 73 ? -16.889 -8.660 -2.460 1.00 83.00 73 VAL A C 1
ATOM 568 O O . VAL A 1 73 ? -16.708 -9.199 -3.550 1.00 83.00 73 VAL A O 1
ATOM 571 N N . GLY A 1 74 ? -16.879 -9.351 -1.317 1.00 80.50 74 GLY A N 1
ATOM 572 C CA . GLY A 1 74 ? -16.712 -10.803 -1.258 1.00 80.50 74 GLY A CA 1
ATOM 573 C C . GLY A 1 74 ? -17.807 -11.542 -2.029 1.00 80.50 74 GLY A C 1
ATOM 574 O O . GLY A 1 74 ? -17.504 -12.423 -2.830 1.00 80.50 74 GLY A O 1
ATOM 575 N N . LEU A 1 75 ? -19.065 -11.130 -1.860 1.00 85.38 75 LEU A N 1
ATOM 576 C CA . LEU A 1 75 ? -20.205 -11.714 -2.565 1.00 85.38 75 LEU A CA 1
ATOM 577 C C . LEU A 1 75 ? -20.112 -11.485 -4.080 1.00 85.38 75 LEU A C 1
ATOM 579 O O . LEU A 1 75 ? -20.305 -12.415 -4.857 1.00 85.38 75 LEU A O 1
ATOM 583 N N . ILE A 1 76 ? -19.755 -10.270 -4.502 1.00 85.50 76 ILE A N 1
ATOM 584 C CA . ILE A 1 76 ? -19.578 -9.917 -5.917 1.00 85.50 76 ILE A CA 1
ATOM 585 C C . ILE A 1 76 ? -18.429 -10.717 -6.541 1.00 85.50 76 ILE A C 1
ATOM 587 O O . ILE A 1 76 ? -18.581 -11.224 -7.650 1.00 85.50 76 ILE A O 1
ATOM 591 N N . SER A 1 77 ? -17.300 -10.866 -5.844 1.00 79.06 77 SER A N 1
ATOM 592 C CA . SER A 1 77 ? 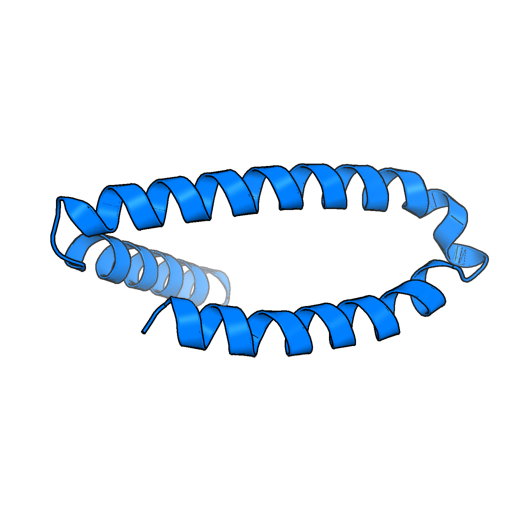-16.172 -11.672 -6.328 1.00 79.06 77 SER A CA 1
ATOM 593 C C . SER A 1 77 ? -16.541 -13.145 -6.478 1.00 79.06 77 SER A C 1
ATOM 595 O O . SER A 1 77 ? -16.187 -13.742 -7.489 1.00 79.06 77 SER A O 1
ATOM 597 N N . ILE A 1 78 ? -17.286 -13.717 -5.527 1.00 81.19 78 ILE A N 1
ATOM 598 C CA . ILE A 1 78 ? -17.779 -15.099 -5.628 1.00 81.19 78 ILE A CA 1
ATOM 599 C C . ILE A 1 78 ? -18.689 -15.250 -6.849 1.00 81.19 78 ILE A C 1
ATOM 601 O O . ILE A 1 78 ? -18.511 -16.182 -7.617 1.00 81.19 78 ILE A O 1
ATOM 605 N N . ILE A 1 79 ? -19.610 -14.310 -7.073 1.00 84.06 79 ILE A N 1
ATOM 606 C CA . ILE A 1 79 ? -20.523 -14.339 -8.227 1.00 84.06 79 ILE A CA 1
ATOM 607 C C . ILE A 1 79 ? -19.776 -14.161 -9.558 1.00 84.06 79 ILE A C 1
ATOM 609 O O . ILE A 1 79 ? -20.200 -14.687 -10.577 1.00 84.06 79 ILE A O 1
ATOM 613 N N . ARG A 1 80 ? -18.683 -13.391 -9.578 1.00 74.81 80 ARG A N 1
ATOM 614 C CA . ARG A 1 80 ? -17.900 -13.117 -10.792 1.00 74.81 80 ARG A CA 1
ATOM 615 C C . ARG A 1 80 ? -16.950 -14.263 -11.162 1.00 74.81 80 ARG A C 1
ATOM 617 O O . ARG A 1 80 ? -16.590 -14.363 -12.331 1.00 74.81 80 ARG A O 1
ATOM 624 N N . PHE A 1 81 ? -16.498 -15.041 -10.178 1.00 68.38 81 PHE A N 1
ATOM 625 C CA . PHE A 1 81 ? -15.534 -16.138 -10.345 1.00 68.38 81 PHE A CA 1
ATOM 626 C C . PHE A 1 81 ? -16.172 -17.542 -10.271 1.00 68.38 81 PHE A C 1
ATOM 628 O O . PHE A 1 81 ? -15.455 -18.527 -10.444 1.00 68.38 81 PHE A O 1
ATOM 635 N N . ALA A 1 82 ? -17.481 -17.627 -10.006 1.00 53.22 82 ALA A N 1
ATOM 636 C CA . ALA A 1 82 ? -18.325 -18.814 -10.182 1.00 53.22 82 ALA A CA 1
ATOM 637 C C . ALA A 1 82 ? -18.952 -18.825 -11.583 1.00 53.22 82 ALA A C 1
ATOM 639 O O . ALA A 1 82 ? -19.132 -19.939 -12.121 1.00 53.22 82 ALA A O 1
#

Secondary structure (DSSP, 8-state):
-HHHHHHHHHHHHHHHHHHHHHHHTSGGGTTTHHHHHHHHHHHHHHHHHHHHHHHHHHTTS-SHHHHHHHHHHHHHHHHHH-

Radius of gyration: 17.33 Å; chains: 1; bounding box: 38×28×39 Å

Foldseek 3Di:
DVVVVVVVVVVVVVVVCVVVVVVCPPPVNPVVVVVVVVVVVVVVVVVVVVVVVVVVDVVPDDPVVVVVVVVVVVVVVVVVVD

Sequence (82 aa):
ASDFAFLLALPVIAGAAFLKLPDLFAPEYRSLLGPILAGSIVSFFATYASVTFLVKWFKTKTLYPFAIYCLLVGLISIIRFA